Protein AF-A0A965AA30-F1 (afdb_monomer)

Foldseek 3Di:
DVVVCVVCPLPVVLVLLVVVQLVQLVVLLVCVVPFQAWRKGFPSVQLSVVVVDPPDDPPPDPPDDGDSCVSRVVRIGTDDAPDADPRNRRRDNVVSVVD

Solvent-accessible surface area (backbone atoms only — not comparable to full-atom values): 5968 Å² total; per-residue (Å²): 115,74,67,56,53,69,74,49,60,63,50,69,58,50,51,42,50,51,54,53,36,52,53,43,39,52,51,32,59,74,40,57,86,38,74,59,33,78,30,52,46,51,42,62,69,58,23,52,51,57,69,67,44,89,87,61,80,79,72,89,44,102,82,64,73,81,60,54,66,68,50,38,56,87,25,54,40,73,62,83,55,92,72,61,43,96,63,54,21,37,48,54,62,78,59,58,76,73,108

Mean predicted aligned error: 8.1 Å

Nearest PDB structures (foldseek):
  8wkq-assembly1_R  TM=7.683E-01  e=1.401E-06  Salmonella enterica subsp. enterica serovar Typhimurium str. LT2
  8wkq-assembly1_U  TM=7.375E-01  e=3.484E-06  Salmonella enterica subsp. enterica serovar Typhimurium str. LT2
  8wk3-assembly1_R  TM=8.846E-01  e=3.184E-05  Salmonella enterica subsp. enterica serovar Typhimurium str. LT2
  7cg0-assembly1_k  TM=8.639E-01  e=4.408E-05  Salmonella enterica subsp. enterica serovar Typhimurium str. LT2
  7cgo-assembly1_l  TM=8.770E-01  e=1.096E-04  Salmonella enterica subsp. enterica serovar Typhimurium str. LT2

pLDDT: mean 80.25, std 11.41, range [52.75, 94.0]

Sequence (99 aa):
MAQLDRVLGVFPTAAAVQAKRLEVIAGNIANASTPQYRARDVDFRAALREAGDEMRLAVTHQKHIESPEQLTRDALQYRVPLAPARDGNTVETHIEEAA

Structure (mmCIF, N/CA/C/O backbone):
data_AF-A0A965AA30-F1
#
_entry.id   AF-A0A965AA30-F1
#
loop_
_atom_site.group_PDB
_atom_site.id
_atom_site.type_symbol
_atom_site.label_atom_id
_atom_site.label_alt_id
_atom_site.label_comp_id
_atom_site.label_asym_id
_atom_site.label_entity_id
_atom_site.label_seq_id
_atom_site.pdbx_PDB_ins_code
_atom_site.Cartn_x
_atom_site.Cartn_y
_atom_site.Cartn_z
_atom_site.occupancy
_atom_site.B_iso_or_equiv
_atom_site.auth_seq_id
_atom_site.auth_comp_id
_atom_site.auth_asym_id
_atom_site.auth_atom_id
_atom_site.pdbx_PDB_model_num
ATOM 1 N N . MET A 1 1 ? -16.450 9.261 23.643 1.00 54.81 1 MET A N 1
ATOM 2 C CA . MET A 1 1 ? -15.623 8.562 22.636 1.00 54.81 1 MET A CA 1
ATOM 3 C C . MET A 1 1 ? -16.305 7.290 22.111 1.00 54.81 1 MET A C 1
ATOM 5 O O . MET A 1 1 ? -16.450 7.190 20.907 1.00 54.81 1 MET A O 1
ATOM 9 N N . ALA A 1 2 ? -16.832 6.385 22.953 1.00 58.25 2 ALA A N 1
ATOM 10 C CA . ALA A 1 2 ? -17.445 5.110 22.515 1.00 58.25 2 ALA A CA 1
ATOM 11 C C . ALA A 1 2 ? -18.684 5.198 21.583 1.00 58.25 2 ALA A C 1
ATOM 13 O O . ALA A 1 2 ? -18.973 4.261 20.849 1.00 58.25 2 ALA A O 1
ATOM 14 N N . GLN A 1 3 ? -19.425 6.312 21.593 1.00 61.66 3 GLN A N 1
ATOM 15 C CA . GLN A 1 3 ? -20.566 6.523 20.684 1.00 61.66 3 GLN A CA 1
ATOM 16 C C . GLN A 1 3 ? -20.111 6.781 19.236 1.00 61.66 3 GLN A C 1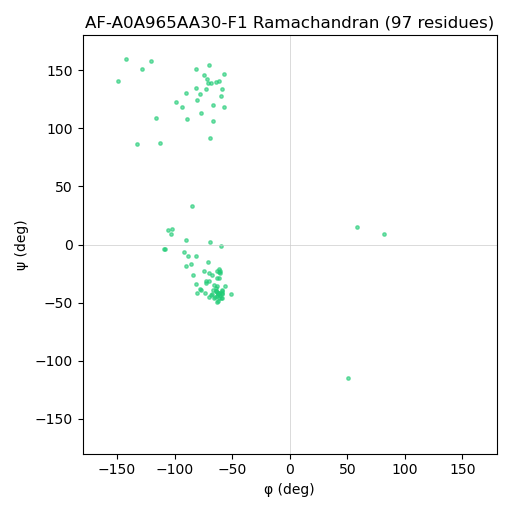
ATOM 18 O O . GLN A 1 3 ? -20.783 6.347 18.310 1.00 61.66 3 GLN A O 1
ATOM 23 N N . LEU A 1 4 ? -18.961 7.443 19.037 1.00 62.56 4 LEU A N 1
ATOM 24 C CA . LEU A 1 4 ? -18.414 7.704 17.700 1.00 62.56 4 LEU A CA 1
ATOM 25 C C . LEU A 1 4 ? -17.981 6.403 17.028 1.00 62.56 4 LEU A C 1
ATOM 27 O O . LEU A 1 4 ? -18.284 6.189 15.867 1.00 62.56 4 LEU A O 1
ATOM 31 N N . ASP A 1 5 ? -17.333 5.522 17.783 1.00 58.78 5 ASP A N 1
ATOM 32 C CA . ASP A 1 5 ? -16.841 4.236 17.288 1.00 58.78 5 ASP A CA 1
ATOM 33 C C . ASP A 1 5 ? -17.995 3.318 16.853 1.00 58.78 5 ASP A C 1
ATOM 35 O O . ASP A 1 5 ? -17.957 2.681 15.807 1.00 58.78 5 ASP A O 1
ATOM 39 N N . ARG A 1 6 ? -19.108 3.351 17.597 1.00 61.94 6 ARG A N 1
ATOM 40 C CA . ARG A 1 6 ? -20.332 2.618 17.248 1.00 61.94 6 ARG A CA 1
ATOM 41 C C . ARG A 1 6 ? -21.052 3.189 16.017 1.00 61.94 6 ARG A C 1
ATOM 43 O O . ARG A 1 6 ? -21.684 2.429 15.293 1.00 61.94 6 ARG A O 1
ATOM 50 N N . VAL A 1 7 ? -20.974 4.502 15.786 1.00 69.19 7 VAL A N 1
ATOM 51 C CA . VAL A 1 7 ? -21.574 5.173 14.613 1.00 69.19 7 VAL A CA 1
ATOM 52 C C . VAL A 1 7 ? -20.688 5.036 13.370 1.00 69.19 7 VAL A C 1
ATOM 54 O O . VAL A 1 7 ? -21.204 4.925 12.262 1.00 69.19 7 VAL A O 1
ATOM 57 N N . LEU A 1 8 ? -19.364 5.028 13.544 1.00 71.06 8 LEU A N 1
ATOM 58 C CA . LEU A 1 8 ? -18.380 4.942 12.463 1.00 71.06 8 LEU A CA 1
ATOM 59 C C . LEU A 1 8 ? -18.001 3.495 12.108 1.00 71.06 8 LEU A C 1
ATOM 61 O O . LEU A 1 8 ? -17.501 3.253 11.013 1.00 71.06 8 LEU A O 1
ATOM 65 N N . GLY A 1 9 ? -18.250 2.522 12.985 1.00 74.50 9 GLY A N 1
ATOM 66 C CA . GLY A 1 9 ? -18.058 1.102 12.696 1.00 74.50 9 GLY A CA 1
ATOM 67 C C . GLY A 1 9 ? -16.670 0.800 12.122 1.00 74.50 9 GLY A C 1
ATOM 68 O O . GLY A 1 9 ? -15.660 0.988 12.787 1.00 74.50 9 GLY A O 1
ATOM 69 N N . VAL A 1 10 ? -16.621 0.350 10.865 1.00 74.38 10 VAL A N 1
ATOM 70 C CA . VAL A 1 10 ? -15.391 -0.081 10.171 1.00 74.38 10 VAL A CA 1
ATOM 71 C C . VAL A 1 10 ? -14.550 1.062 9.587 1.00 74.38 10 VAL A C 1
ATOM 73 O O . VAL A 1 10 ? -13.434 0.821 9.129 1.00 74.38 10 VAL A O 1
ATOM 76 N N . PHE A 1 11 ? -15.054 2.301 9.561 1.00 82.06 11 PHE A N 1
ATOM 77 C CA . PHE A 1 11 ? -14.372 3.417 8.892 1.00 82.06 11 PHE A CA 1
ATOM 78 C C . PHE A 1 11 ? -12.996 3.771 9.480 1.00 82.06 11 PHE A C 1
ATOM 80 O O . PHE A 1 11 ? -12.080 3.992 8.686 1.00 82.06 11 PHE A O 1
ATOM 87 N N . PRO A 1 12 ? -12.790 3.814 10.814 1.00 79.50 12 PRO A N 1
ATOM 88 C CA . PRO A 1 12 ? -11.473 4.102 11.382 1.00 79.50 12 PRO A CA 1
ATOM 89 C C . PRO A 1 12 ? -10.432 3.056 10.970 1.00 79.50 12 PRO A C 1
ATOM 91 O O . PRO A 1 12 ? -9.316 3.400 10.580 1.00 79.50 12 PRO A O 1
ATOM 94 N N . THR A 1 13 ? -10.822 1.781 10.970 1.00 78.00 13 THR A N 1
ATOM 95 C CA . THR A 1 13 ? -9.963 0.673 10.551 1.00 78.00 13 THR A CA 1
ATOM 96 C C . THR A 1 13 ? -9.682 0.714 9.052 1.00 78.00 13 THR A C 1
ATOM 98 O O . THR A 1 13 ? -8.532 0.593 8.637 1.00 78.00 13 THR A O 1
ATOM 101 N N . ALA A 1 14 ? -10.698 0.983 8.228 1.00 84.19 14 ALA A N 1
ATOM 102 C CA . ALA A 1 14 ? -10.534 1.183 6.790 1.00 84.19 14 ALA A CA 1
ATOM 103 C C . ALA A 1 14 ? -9.570 2.339 6.475 1.00 84.19 14 ALA A C 1
ATOM 105 O O . ALA A 1 14 ? -8.706 2.204 5.611 1.00 84.19 14 ALA A O 1
ATOM 106 N N . ALA A 1 15 ? -9.671 3.457 7.200 1.00 87.56 15 ALA A N 1
ATOM 107 C CA . ALA A 1 15 ? -8.763 4.589 7.045 1.00 87.56 15 ALA A CA 1
ATOM 108 C C . ALA A 1 15 ? -7.317 4.220 7.417 1.00 87.56 15 ALA A C 1
ATOM 110 O O . ALA A 1 15 ? -6.389 4.607 6.709 1.00 87.56 15 ALA A O 1
ATOM 111 N N . ALA A 1 16 ? -7.120 3.432 8.478 1.00 85.12 16 ALA A N 1
ATOM 112 C CA . ALA A 1 16 ? -5.800 2.946 8.874 1.00 85.12 16 ALA A CA 1
ATOM 113 C C . ALA A 1 16 ? -5.183 2.002 7.824 1.00 85.12 16 ALA A C 1
ATOM 115 O O . ALA A 1 16 ? -4.020 2.168 7.453 1.00 85.12 16 A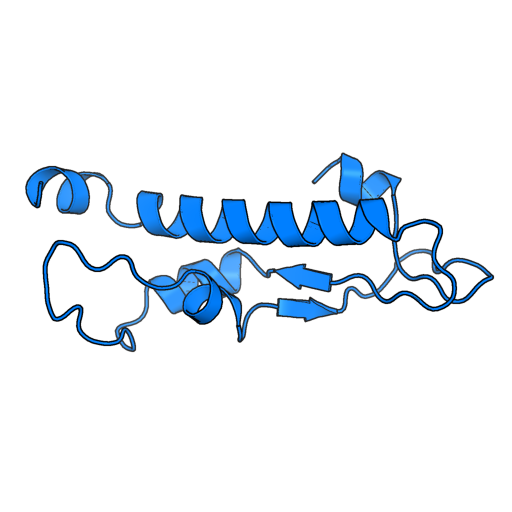LA A O 1
ATOM 116 N N . VAL A 1 17 ? -5.964 1.054 7.293 1.00 86.62 17 VAL A N 1
ATOM 117 C CA . VAL A 1 17 ? -5.524 0.151 6.212 1.00 86.62 17 VAL A CA 1
ATOM 118 C C . VAL A 1 17 ? -5.190 0.950 4.948 1.00 86.62 17 VAL A C 1
ATOM 120 O O . VAL A 1 17 ? -4.160 0.707 4.319 1.00 86.62 17 VAL A O 1
ATOM 123 N N . GLN A 1 18 ? -6.011 1.945 4.600 1.00 89.00 18 GLN A N 1
ATOM 124 C CA . GLN A 1 18 ? -5.759 2.812 3.448 1.00 89.00 18 GLN A CA 1
ATOM 125 C C . GLN A 1 18 ? -4.473 3.626 3.622 1.00 89.00 18 GLN A C 1
ATOM 127 O O . GLN A 1 18 ? -3.669 3.698 2.695 1.00 89.00 18 GLN A O 1
ATOM 132 N N . ALA A 1 19 ? -4.242 4.201 4.805 1.00 90.69 19 ALA A N 1
ATOM 133 C CA . 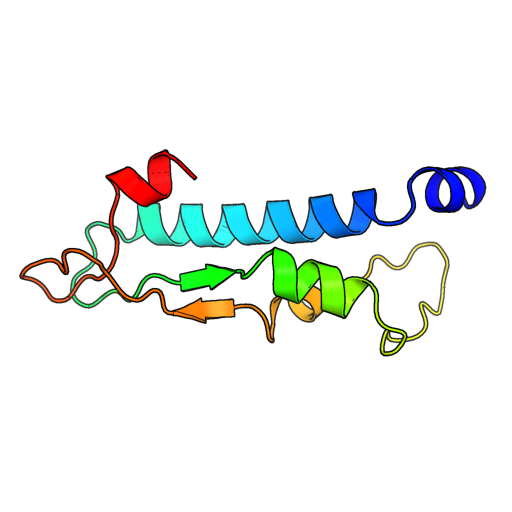ALA A 1 19 ? -3.007 4.921 5.100 1.00 90.69 19 ALA A CA 1
ATOM 134 C C . ALA A 1 19 ? -1.778 4.014 4.930 1.00 90.69 19 ALA A C 1
ATOM 136 O O . ALA A 1 19 ? -0.792 4.419 4.314 1.00 90.69 19 ALA A O 1
ATOM 137 N N . LYS A 1 20 ? -1.861 2.761 5.395 1.00 89.81 20 LYS A N 1
ATOM 138 C CA . LYS A 1 20 ? -0.768 1.798 5.238 1.00 89.81 20 LYS A CA 1
ATOM 139 C C . LYS A 1 20 ? -0.528 1.409 3.780 1.00 89.81 20 LYS A C 1
ATOM 141 O O . LYS A 1 20 ? 0.618 1.295 3.355 1.00 89.81 20 LYS A O 1
ATOM 146 N N . ARG A 1 21 ? -1.592 1.240 2.995 1.00 91.75 21 ARG A N 1
ATOM 147 C CA . ARG A 1 21 ? -1.484 0.973 1.556 1.00 91.75 21 ARG A CA 1
ATOM 148 C C . ARG A 1 21 ? -0.774 2.116 0.823 1.00 91.75 21 ARG A C 1
ATOM 150 O O . ARG A 1 21 ? 0.121 1.856 0.026 1.00 91.75 21 ARG A O 1
ATOM 157 N N . LEU A 1 22 ? -1.116 3.366 1.140 1.00 92.88 22 LEU A N 1
ATOM 158 C CA . LEU A 1 22 ? -0.458 4.543 0.563 1.00 92.88 22 LEU A CA 1
ATOM 159 C C . LEU A 1 22 ? 1.030 4.623 0.929 1.00 92.88 22 LEU A C 1
ATOM 161 O O . LEU A 1 22 ? 1.840 5.011 0.094 1.00 92.88 22 LEU A O 1
ATOM 165 N N . GLU A 1 23 ? 1.412 4.213 2.141 1.00 92.00 23 GLU A N 1
ATOM 166 C CA . GLU A 1 23 ? 2.822 4.116 2.544 1.00 92.00 23 GLU A CA 1
ATOM 167 C C . GLU A 1 23 ? 3.600 3.120 1.666 1.00 92.00 23 GLU A C 1
ATOM 169 O O . GLU A 1 23 ? 4.719 3.403 1.236 1.00 92.00 23 GLU A O 1
ATOM 174 N N . VAL A 1 24 ? 2.995 1.969 1.352 1.00 92.69 24 VAL A N 1
ATOM 175 C CA . VAL A 1 24 ? 3.595 0.958 0.468 1.00 92.69 24 VAL A CA 1
ATOM 176 C C . VAL A 1 24 ? 3.742 1.492 -0.959 1.00 92.69 24 VAL A C 1
ATOM 178 O O . VAL A 1 24 ? 4.823 1.379 -1.534 1.00 92.69 24 VAL A O 1
ATOM 181 N N . ILE A 1 25 ? 2.699 2.129 -1.500 1.00 93.31 25 ILE A N 1
ATOM 182 C CA . ILE A 1 25 ? 2.721 2.751 -2.835 1.00 93.31 25 ILE A CA 1
ATOM 183 C C . ILE A 1 25 ? 3.806 3.834 -2.906 1.00 93.31 25 ILE A C 1
ATOM 185 O O . ILE A 1 25 ? 4.616 3.847 -3.831 1.00 93.31 25 ILE A O 1
ATOM 189 N N . ALA A 1 26 ? 3.898 4.701 -1.895 1.00 93.62 26 ALA A N 1
ATOM 190 C CA . ALA A 1 26 ? 4.946 5.716 -1.820 1.00 93.62 26 ALA A CA 1
ATOM 191 C C . ALA A 1 26 ? 6.352 5.089 -1.814 1.00 93.62 26 ALA A C 1
ATOM 193 O O . ALA A 1 26 ? 7.261 5.587 -2.481 1.00 93.62 26 ALA A O 1
ATOM 194 N N . GLY A 1 27 ? 6.525 3.965 -1.111 1.00 93.94 27 GLY A N 1
ATOM 195 C CA . GLY A 1 27 ? 7.755 3.178 -1.130 1.00 93.94 27 GLY A CA 1
ATOM 196 C C . GLY A 1 27 ? 8.082 2.594 -2.508 1.00 93.94 27 GLY A C 1
ATOM 197 O O . GLY A 1 27 ? 9.243 2.647 -2.921 1.00 93.94 27 GLY A O 1
ATOM 198 N N . ASN A 1 28 ? 7.082 2.089 -3.237 1.00 94.00 28 ASN A N 1
ATOM 199 C CA . ASN A 1 28 ? 7.251 1.605 -4.609 1.00 94.00 28 ASN A CA 1
ATOM 200 C C . ASN A 1 28 ? 7.699 2.743 -5.537 1.00 94.00 28 ASN A C 1
ATOM 202 O O . ASN A 1 28 ? 8.694 2.591 -6.242 1.00 94.00 28 ASN A O 1
ATOM 206 N N . ILE A 1 29 ? 7.019 3.897 -5.490 1.00 92.81 29 ILE A N 1
ATOM 207 C CA . ILE A 1 29 ? 7.345 5.085 -6.300 1.00 92.81 29 ILE A CA 1
ATOM 208 C C . ILE A 1 29 ? 8.776 5.553 -6.017 1.00 92.81 29 ILE A C 1
ATOM 210 O O . ILE A 1 29 ? 9.550 5.782 -6.945 1.00 92.81 29 ILE A O 1
ATOM 214 N N . ALA A 1 30 ? 9.168 5.631 -4.742 1.00 93.44 30 ALA A N 1
ATOM 215 C CA . ALA A 1 30 ? 10.522 6.021 -4.354 1.00 93.44 30 ALA A CA 1
ATOM 216 C C . ALA A 1 30 ? 11.601 5.061 -4.890 1.00 93.44 30 ALA A C 1
ATOM 218 O O . ALA A 1 30 ? 12.727 5.483 -5.149 1.00 93.44 30 ALA A O 1
ATOM 219 N N . ASN A 1 31 ? 11.261 3.782 -5.082 1.00 91.69 31 ASN A N 1
ATOM 220 C CA . ASN A 1 31 ? 12.159 2.750 -5.603 1.00 91.69 31 ASN A CA 1
ATOM 221 C C . ASN A 1 31 ? 11.913 2.405 -7.082 1.00 91.69 31 ASN A C 1
ATOM 223 O O . ASN A 1 31 ? 12.456 1.418 -7.584 1.00 91.69 31 ASN A O 1
ATOM 227 N N . ALA A 1 32 ? 11.145 3.216 -7.814 1.00 90.38 32 ALA A N 1
ATOM 228 C CA . ALA A 1 32 ? 10.848 2.983 -9.229 1.00 90.38 32 ALA A CA 1
ATOM 229 C C . ALA A 1 32 ? 12.104 2.970 -10.124 1.00 90.38 32 ALA A C 1
ATOM 231 O O . ALA A 1 32 ? 12.107 2.352 -11.184 1.00 90.38 32 ALA A O 1
ATOM 232 N N . SER A 1 33 ? 13.192 3.598 -9.678 1.00 90.12 33 SER A N 1
ATOM 233 C CA . SER A 1 33 ? 14.481 3.624 -10.385 1.00 90.12 33 SER A CA 1
ATOM 234 C C . SER A 1 33 ? 15.542 2.721 -9.743 1.00 90.12 33 SER A C 1
ATOM 236 O O . SER A 1 33 ? 16.725 2.842 -10.064 1.00 90.12 33 SER A O 1
ATOM 238 N N . THR A 1 34 ? 15.148 1.841 -8.817 1.00 91.31 34 THR A N 1
ATOM 239 C CA . THR A 1 34 ? 16.054 0.913 -8.132 1.00 91.31 34 THR A CA 1
ATOM 240 C C . THR A 1 34 ? 16.071 -0.436 -8.868 1.00 91.31 34 THR A C 1
ATOM 242 O O . THR A 1 34 ? 15.036 -1.107 -8.924 1.00 91.31 34 THR A O 1
ATOM 245 N N . PRO A 1 35 ? 17.224 -0.885 -9.406 1.00 89.44 35 PRO A N 1
ATOM 246 C CA . PRO A 1 35 ? 17.321 -2.182 -10.075 1.00 89.44 35 PRO A CA 1
ATOM 247 C C . PRO A 1 35 ? 16.901 -3.345 -9.165 1.00 89.44 35 PRO A C 1
ATOM 249 O O . PRO A 1 35 ? 17.155 -3.322 -7.961 1.00 89.44 35 PRO A O 1
ATOM 252 N N . GLN A 1 36 ? 16.295 -4.387 -9.745 1.00 88.94 36 GLN A N 1
ATOM 253 C CA . GLN A 1 36 ? 15.816 -5.595 -9.043 1.00 88.94 36 GLN A CA 1
ATOM 254 C C . GLN A 1 36 ? 14.787 -5.365 -7.912 1.00 88.94 36 GLN A C 1
ATOM 256 O O . GLN A 1 36 ? 14.544 -6.273 -7.108 1.00 88.94 36 GLN A O 1
ATOM 261 N N . TYR A 1 37 ? 14.165 -4.185 -7.827 1.00 92.69 37 TYR A N 1
ATOM 262 C CA . TYR A 1 37 ? 13.140 -3.919 -6.820 1.00 92.69 37 TYR A CA 1
ATOM 263 C C . TYR A 1 37 ? 11.830 -4.668 -7.122 1.00 92.69 37 TYR A C 1
ATOM 265 O O . TYR A 1 37 ? 11.414 -4.811 -8.271 1.00 92.69 37 TYR A O 1
ATOM 273 N N . ARG A 1 38 ? 11.166 -5.158 -6.068 1.00 92.25 38 ARG A N 1
ATOM 274 C CA . ARG A 1 38 ? 9.899 -5.895 -6.164 1.00 92.25 38 ARG A CA 1
ATOM 275 C C . ARG A 1 38 ? 8.787 -5.128 -5.464 1.00 92.25 38 ARG A C 1
ATOM 277 O O . ARG A 1 38 ? 8.751 -5.087 -4.234 1.00 92.25 38 ARG A O 1
ATOM 284 N N . ALA A 1 39 ? 7.882 -4.575 -6.261 1.00 92.50 39 ALA A N 1
ATOM 285 C CA . ALA A 1 39 ? 6.715 -3.838 -5.800 1.00 92.50 39 ALA A CA 1
ATOM 286 C C . ALA A 1 39 ? 5.784 -4.713 -4.951 1.00 92.50 39 ALA A C 1
ATOM 288 O O . ALA A 1 39 ? 5.552 -5.893 -5.248 1.00 92.50 39 ALA A O 1
ATOM 289 N N . ARG A 1 40 ? 5.234 -4.114 -3.896 1.00 92.81 40 ARG A N 1
ATOM 290 C CA . ARG A 1 40 ? 4.243 -4.738 -3.011 1.00 92.81 40 ARG A CA 1
ATOM 291 C C . ARG A 1 40 ? 2.958 -3.921 -3.007 1.00 92.81 40 ARG A C 1
ATOM 293 O O . ARG A 1 40 ? 2.984 -2.738 -3.313 1.00 92.81 40 ARG A O 1
ATOM 300 N N . ASP A 1 41 ? 1.848 -4.542 -2.647 1.00 91.56 41 ASP A N 1
ATOM 301 C CA . ASP A 1 41 ? 0.571 -3.864 -2.410 1.00 91.56 41 ASP A CA 1
ATOM 302 C C . ASP A 1 41 ? -0.128 -4.534 -1.221 1.00 91.56 41 ASP A C 1
ATOM 304 O O . ASP A 1 41 ? 0.192 -5.665 -0.845 1.00 91.56 41 ASP A O 1
ATOM 308 N N . VAL A 1 42 ? -1.067 -3.817 -0.617 1.00 90.38 42 VAL A N 1
ATOM 309 C CA . VAL A 1 42 ? -1.946 -4.349 0.424 1.00 90.38 42 VAL A CA 1
ATOM 310 C C . VAL A 1 42 ? -3.268 -4.710 -0.238 1.00 90.38 42 VAL A C 1
ATOM 312 O O . VAL A 1 42 ? -3.931 -3.839 -0.808 1.00 90.38 42 VAL A O 1
ATOM 315 N N . ASP A 1 43 ? -3.694 -5.971 -0.132 1.00 89.12 43 ASP A N 1
ATOM 316 C CA . ASP A 1 43 ? -5.060 -6.342 -0.507 1.00 89.12 43 ASP A CA 1
ATOM 317 C C . ASP A 1 43 ? -6.041 -5.737 0.504 1.00 89.12 43 ASP A C 1
ATOM 319 O O . ASP A 1 43 ? -6.366 -6.318 1.539 1.00 89.12 43 ASP A O 1
ATOM 323 N N . PHE A 1 44 ? -6.513 -4.531 0.190 1.00 86.81 44 PHE A N 1
ATOM 324 C CA . PHE A 1 44 ? -7.421 -3.764 1.035 1.00 86.81 44 PHE A CA 1
ATOM 325 C C . PHE A 1 44 ? -8.702 -4.536 1.373 1.00 86.81 44 PHE A C 1
ATOM 327 O O . PHE A 1 44 ? -9.229 -4.410 2.476 1.00 86.81 44 PHE A O 1
ATOM 334 N N . ARG A 1 45 ? -9.222 -5.341 0.437 1.00 86.44 45 ARG A N 1
ATOM 335 C CA . ARG A 1 45 ? -10.464 -6.090 0.660 1.00 86.44 45 ARG A CA 1
ATOM 336 C C . ARG A 1 45 ? -10.231 -7.248 1.614 1.00 86.44 45 ARG A C 1
ATOM 338 O O . ARG A 1 45 ? -11.079 -7.477 2.473 1.00 86.44 45 ARG A O 1
ATOM 345 N N . ALA A 1 46 ? -9.118 -7.962 1.461 1.00 84.44 46 ALA A N 1
ATOM 346 C CA . ALA A 1 46 ? -8.725 -9.006 2.400 1.00 84.44 46 ALA A CA 1
ATOM 347 C C . ALA A 1 46 ? -8.470 -8.414 3.794 1.00 84.44 46 ALA A C 1
ATOM 349 O O . ALA A 1 46 ? -9.098 -8.854 4.753 1.00 84.44 46 ALA A O 1
ATOM 350 N N . ALA A 1 47 ? -7.683 -7.336 3.877 1.00 82.88 47 ALA A N 1
ATOM 351 C CA . ALA A 1 47 ? -7.382 -6.640 5.127 1.00 82.88 47 ALA A CA 1
ATOM 352 C C . ALA A 1 47 ? -8.644 -6.126 5.839 1.00 82.88 47 ALA A C 1
ATOM 354 O O . ALA A 1 47 ? -8.760 -6.234 7.054 1.00 82.88 47 ALA A O 1
ATOM 355 N N . LEU A 1 48 ? -9.626 -5.590 5.101 1.00 81.69 48 LEU A N 1
ATOM 356 C CA . LEU A 1 48 ? -10.872 -5.100 5.698 1.00 81.69 48 LEU A CA 1
ATOM 357 C C . LEU A 1 48 ? -11.793 -6.236 6.171 1.00 81.69 48 LEU A C 1
ATOM 359 O O . LEU A 1 48 ? -12.531 -6.061 7.139 1.00 81.69 48 LEU A O 1
ATOM 363 N N . ARG A 1 49 ? -11.770 -7.392 5.497 1.00 80.81 49 ARG A N 1
ATOM 364 C CA . ARG A 1 49 ? -12.517 -8.587 5.923 1.00 80.81 49 ARG A CA 1
ATOM 365 C C . ARG A 1 49 ? -11.919 -9.191 7.183 1.00 80.81 49 ARG A C 1
ATOM 367 O O . ARG A 1 49 ? -12.659 -9.465 8.116 1.00 80.81 49 ARG A O 1
ATOM 374 N N . GLU A 1 50 ? -10.599 -9.318 7.228 1.00 75.81 50 GLU A N 1
ATOM 375 C CA . GLU A 1 50 ? -9.871 -9.796 8.403 1.00 75.81 50 GLU A CA 1
ATOM 376 C C . GLU A 1 50 ? -10.030 -8.833 9.583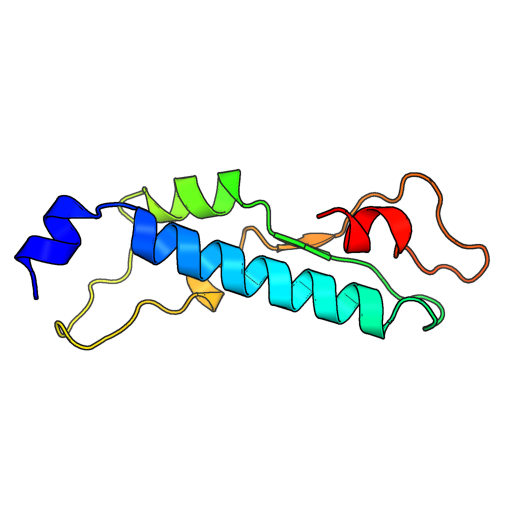 1.00 75.81 50 GLU A C 1
ATOM 378 O O . GLU A 1 50 ? -10.312 -9.244 10.704 1.00 75.81 50 GLU A O 1
ATOM 383 N N . ALA A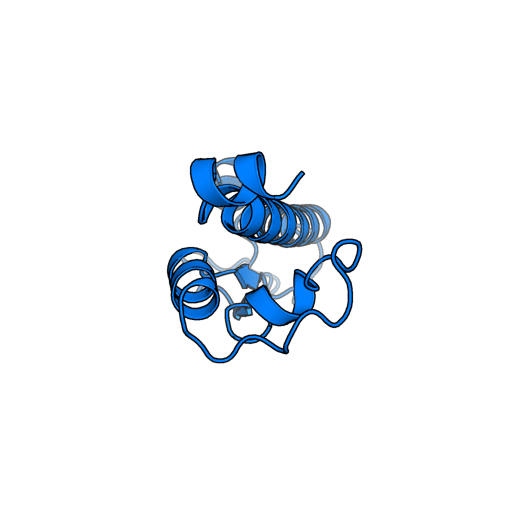 1 51 ? -10.001 -7.528 9.306 1.00 67.19 51 ALA A N 1
ATOM 384 C CA . ALA A 1 51 ? -10.377 -6.510 10.270 1.00 67.19 51 ALA A CA 1
ATOM 385 C C . ALA A 1 51 ? -11.833 -6.631 10.734 1.00 67.19 51 ALA A C 1
ATOM 387 O O . ALA A 1 51 ? -12.157 -6.083 11.775 1.00 67.19 51 ALA A O 1
ATOM 388 N N . GLY A 1 52 ? -12.728 -7.288 9.998 1.00 64.88 52 GLY A N 1
ATOM 389 C CA . GLY A 1 52 ? -14.115 -7.536 10.394 1.00 64.88 52 GLY A CA 1
ATOM 390 C C . GLY A 1 52 ? -14.296 -8.772 11.281 1.00 64.88 52 GLY A C 1
ATOM 391 O O . GLY A 1 52 ? -15.241 -8.789 12.068 1.00 64.88 52 GLY A O 1
ATOM 392 N N . ASP A 1 53 ? -13.394 -9.752 11.182 1.00 60.81 53 ASP A N 1
ATOM 393 C CA . ASP A 1 53 ? -13.479 -11.039 11.877 1.00 60.81 53 ASP A CA 1
ATOM 394 C C . ASP A 1 53 ? -12.995 -10.970 13.337 1.00 60.81 53 ASP A C 1
ATOM 396 O O . ASP A 1 53 ? -12.147 -10.166 13.724 1.00 60.81 53 ASP A O 1
ATOM 400 N N . GLU A 1 54 ? -13.567 -11.834 14.179 1.00 52.75 54 GLU A N 1
ATOM 401 C CA . GLU A 1 54 ? -13.474 -11.809 15.649 1.00 52.75 54 GLU A CA 1
ATOM 402 C C . GLU A 1 54 ? -12.085 -12.147 16.230 1.00 52.75 54 GLU A C 1
ATOM 404 O O . GLU A 1 54 ? -11.912 -12.139 17.449 1.00 52.75 54 GLU A O 1
ATOM 409 N N . MET A 1 55 ? -11.062 -12.393 15.404 1.00 54.56 55 MET A N 1
ATOM 410 C CA . MET A 1 55 ? -9.705 -12.733 15.863 1.00 54.56 55 MET A CA 1
ATOM 411 C C . MET A 1 55 ? -8.843 -11.498 16.182 1.00 54.56 55 MET A C 1
ATOM 413 O O . MET A 1 55 ? -7.624 -11.499 16.005 1.00 54.56 55 MET A O 1
ATOM 417 N N . ARG A 1 56 ? -9.473 -10.430 16.682 1.00 60.44 56 ARG A N 1
ATOM 418 C CA . ARG A 1 56 ? -8.779 -9.231 17.157 1.00 60.44 56 ARG A CA 1
ATOM 419 C C . ARG A 1 56 ? -8.264 -9.438 18.575 1.00 60.44 56 ARG A C 1
ATOM 421 O O . ARG A 1 56 ? -8.976 -9.924 19.455 1.00 60.44 56 ARG A O 1
ATOM 428 N N . LEU A 1 57 ? -7.014 -9.043 18.817 1.00 63.25 57 LEU A N 1
ATOM 429 C CA . LEU A 1 57 ? -6.473 -8.994 20.173 1.00 63.25 57 LEU A CA 1
ATOM 430 C C . LEU A 1 57 ? -7.324 -8.031 21.001 1.00 63.25 57 LEU A C 1
ATOM 432 O O . LEU A 1 57 ? -7.541 -6.887 20.609 1.00 63.25 57 LEU A O 1
ATOM 436 N N . ALA A 1 58 ? -7.803 -8.492 22.156 1.00 61.53 58 ALA A N 1
ATOM 437 C CA . ALA A 1 58 ? -8.630 -7.669 23.023 1.00 61.53 58 ALA A CA 1
ATOM 438 C C . ALA A 1 58 ? -7.884 -6.381 23.402 1.00 61.53 58 ALA A C 1
ATOM 440 O O . ALA A 1 58 ? -6.830 -6.406 24.044 1.00 61.53 58 ALA A O 1
ATOM 441 N N . VAL A 1 59 ? -8.453 -5.241 23.013 1.00 67.12 59 VAL A N 1
ATOM 442 C CA . VAL A 1 59 ? -7.941 -3.921 23.366 1.00 67.12 59 VAL A CA 1
ATOM 443 C C . VAL A 1 59 ? -8.103 -3.738 24.878 1.00 67.12 59 VAL A C 1
ATOM 445 O O . VAL A 1 59 ? -9.205 -3.542 25.385 1.00 67.12 59 VAL A O 1
ATOM 448 N N . THR A 1 60 ? -6.999 -3.811 25.622 1.00 77.62 60 THR A N 1
ATOM 449 C CA . THR A 1 60 ? -7.016 -3.775 27.098 1.00 77.62 60 THR A CA 1
ATOM 450 C C . THR A 1 60 ? -7.362 -2.402 27.681 1.00 77.62 60 THR A C 1
ATOM 452 O O . THR A 1 60 ? -7.702 -2.302 28.859 1.00 77.62 60 THR A O 1
ATOM 455 N N . HIS A 1 61 ? -7.301 -1.336 26.877 1.00 79.25 61 HIS A N 1
ATOM 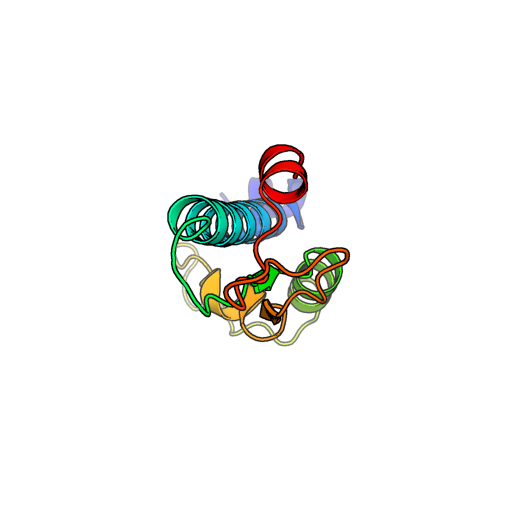456 C CA . HIS A 1 61 ? -7.646 0.019 27.298 1.00 79.25 61 HIS A CA 1
ATOM 457 C C . HIS A 1 61 ? -8.212 0.834 26.129 1.00 79.25 61 HIS A C 1
ATOM 459 O O . HIS A 1 61 ? -7.643 0.833 25.045 1.00 79.25 61 HIS A O 1
ATOM 465 N N . GLN A 1 62 ? -9.239 1.658 26.364 1.00 61.66 62 GLN A N 1
ATOM 466 C CA . GLN A 1 62 ? -9.898 2.510 25.345 1.00 61.66 62 GLN A CA 1
ATOM 467 C C . GLN A 1 62 ? -8.987 3.539 24.633 1.00 61.66 62 GLN A C 1
ATOM 469 O O . GLN A 1 62 ? -9.457 4.305 23.801 1.00 61.66 62 GLN A O 1
ATOM 474 N N . LYS A 1 63 ? -7.702 3.617 24.997 1.00 73.38 63 LYS A N 1
ATOM 475 C CA . LYS A 1 63 ? -6.705 4.508 24.378 1.00 73.38 63 LYS A CA 1
ATOM 476 C C . LYS A 1 63 ? -5.691 3.749 23.521 1.00 73.38 63 LYS A C 1
ATOM 478 O O . LYS A 1 63 ? -4.814 4.374 22.938 1.00 73.38 63 LYS A O 1
ATOM 483 N N . HIS A 1 64 ? -5.765 2.424 23.492 1.00 76.44 64 HIS A N 1
ATOM 484 C CA . HIS A 1 64 ? -4.901 1.618 22.650 1.00 76.44 64 HIS A CA 1
ATOM 485 C C . HIS A 1 64 ? -5.479 1.630 21.237 1.00 76.44 64 HIS A C 1
ATOM 487 O O . HIS A 1 64 ? -6.653 1.326 21.036 1.00 76.44 64 HIS A O 1
ATOM 493 N N . ILE A 1 65 ? -4.652 2.038 20.282 1.00 66.06 65 ILE A N 1
ATOM 494 C CA . ILE A 1 65 ? -4.957 1.973 18.856 1.00 66.06 65 ILE A CA 1
ATOM 495 C C . ILE A 1 65 ? -4.455 0.611 18.380 1.00 66.06 65 ILE A C 1
ATOM 497 O O . ILE A 1 65 ? -3.328 0.225 18.694 1.00 66.06 65 ILE A O 1
ATOM 501 N N . GLU A 1 66 ? -5.300 -0.130 17.671 1.00 67.12 66 GLU A N 1
ATOM 502 C CA . GLU A 1 66 ? -4.905 -1.380 17.022 1.00 67.12 66 GLU A CA 1
ATOM 503 C C . GLU A 1 66 ? -3.770 -1.105 16.025 1.00 67.12 66 GLU A C 1
ATOM 505 O O . GLU A 1 66 ? -3.836 -0.132 15.273 1.00 67.12 66 GLU A O 1
ATOM 510 N N . SER A 1 67 ? -2.711 -1.920 16.028 1.00 69.25 67 SER A N 1
ATOM 511 C CA . SER A 1 67 ? -1.580 -1.713 15.115 1.00 69.25 67 SER A CA 1
ATOM 512 C C . SER A 1 67 ? -2.034 -1.956 13.666 1.00 69.25 67 SER A C 1
ATOM 514 O O . SER A 1 67 ? -2.425 -3.079 13.326 1.00 69.25 67 SER A O 1
ATOM 516 N N . PRO A 1 68 ? -1.927 -0.952 12.772 1.00 65.12 68 PRO A N 1
ATOM 517 C CA . PRO A 1 68 ? -2.190 -1.136 11.346 1.00 65.12 68 PRO A CA 1
ATOM 518 C C . PRO A 1 68 ? -1.255 -2.169 10.709 1.00 65.12 68 PRO A C 1
ATOM 520 O O . PRO A 1 68 ? -1.606 -2.786 9.704 1.00 65.12 68 PRO A O 1
ATOM 523 N N . GLU A 1 69 ? -0.071 -2.390 11.294 1.00 69.44 69 GLU A N 1
ATOM 524 C CA . GLU A 1 69 ? 0.861 -3.416 10.829 1.00 69.44 69 GLU A CA 1
ATOM 525 C C . GLU A 1 69 ? 0.378 -4.835 11.109 1.00 69.44 69 GLU A C 1
ATOM 527 O O . GLU A 1 69 ? 0.818 -5.741 10.412 1.00 69.44 69 GLU A O 1
ATOM 532 N N . GLN A 1 70 ? -0.481 -5.059 12.107 1.00 68.69 70 GLN A N 1
ATOM 533 C CA . GLN A 1 70 ? -1.117 -6.366 12.302 1.00 68.69 70 GLN A CA 1
ATOM 534 C C . GLN A 1 70 ? -2.256 -6.581 11.306 1.00 68.69 70 GLN A C 1
ATOM 536 O O . GLN A 1 70 ? -2.346 -7.658 10.736 1.00 68.69 70 GLN A O 1
ATOM 541 N N . LEU A 1 71 ? -3.045 -5.542 11.020 1.00 67.81 71 LEU A N 1
ATOM 542 C CA . LEU A 1 71 ? -4.183 -5.611 10.090 1.00 67.81 71 LEU A CA 1
ATOM 543 C C . LEU A 1 71 ? -3.780 -5.836 8.628 1.00 67.81 71 LEU A C 1
ATOM 545 O O . LEU A 1 71 ? -4.570 -6.307 7.820 1.00 67.81 71 LEU A O 1
ATOM 549 N N . THR A 1 72 ? -2.568 -5.425 8.265 1.00 69.25 72 THR A N 1
ATOM 550 C CA . THR A 1 72 ? -2.077 -5.485 6.882 1.00 69.25 72 THR A CA 1
ATOM 551 C C . THR A 1 72 ? -1.004 -6.544 6.672 1.00 69.25 72 THR A C 1
ATOM 553 O O . THR A 1 72 ? -0.572 -6.736 5.537 1.00 69.25 72 THR A O 1
ATOM 556 N N . ARG A 1 73 ? -0.564 -7.234 7.737 1.00 72.00 73 ARG A N 1
ATOM 557 C CA . ARG A 1 73 ? 0.584 -8.151 7.685 1.00 72.00 73 ARG A CA 1
ATOM 558 C C . ARG A 1 73 ? 0.351 -9.304 6.718 1.00 72.00 73 ARG A C 1
ATOM 560 O O . ARG A 1 73 ? 1.214 -9.573 5.887 1.00 72.00 73 ARG A O 1
ATOM 567 N N . ASP A 1 74 ? -0.827 -9.907 6.804 1.00 70.75 74 ASP A N 1
ATOM 568 C CA . ASP A 1 74 ? -1.206 -11.069 5.999 1.00 70.75 74 ASP A CA 1
ATOM 569 C C . ASP A 1 74 ? -1.781 -10.647 4.634 1.00 70.75 74 ASP A C 1
ATOM 571 O O . ASP A 1 74 ? -1.784 -11.419 3.676 1.00 70.75 74 ASP A O 1
ATOM 575 N N . ALA A 1 75 ? -2.173 -9.375 4.502 1.00 79.44 75 ALA A N 1
ATOM 576 C CA . ALA A 1 75 ? -2.657 -8.778 3.260 1.00 79.44 75 ALA A CA 1
ATOM 577 C C . ALA A 1 75 ? -1.546 -8.187 2.369 1.00 79.44 75 ALA A C 1
ATOM 579 O O . ALA A 1 75 ? -1.826 -7.819 1.224 1.00 79.44 75 ALA A O 1
ATOM 580 N N . LEU A 1 76 ? -0.305 -8.071 2.863 1.00 86.44 76 LEU A N 1
ATOM 581 C CA . LEU A 1 76 ? 0.823 -7.527 2.107 1.00 86.44 76 LEU A CA 1
ATOM 582 C C . LEU A 1 76 ? 1.357 -8.568 1.117 1.00 86.44 76 LEU A C 1
ATOM 584 O O . LEU A 1 76 ? 1.945 -9.577 1.502 1.00 86.44 76 LEU A O 1
ATOM 588 N N . GLN A 1 77 ? 1.207 -8.294 -0.176 1.00 89.25 77 GLN A N 1
ATOM 589 C CA . GLN A 1 77 ? 1.565 -9.227 -1.241 1.00 89.25 77 GLN A CA 1
ATOM 590 C C . GLN A 1 77 ? 2.468 -8.565 -2.278 1.00 89.25 77 GLN A C 1
ATOM 592 O O . GLN A 1 77 ? 2.418 -7.355 -2.500 1.00 89.25 77 GLN A O 1
ATOM 597 N N . TYR A 1 78 ? 3.315 -9.364 -2.929 1.00 90.62 78 TYR A N 1
ATOM 598 C CA . TYR A 1 78 ? 4.037 -8.898 -4.111 1.00 90.62 78 TYR A CA 1
ATOM 599 C C . TYR A 1 78 ? 3.072 -8.758 -5.280 1.00 90.62 78 TYR A C 1
ATOM 601 O O . TYR A 1 78 ? 2.228 -9.627 -5.504 1.00 90.62 78 TYR A O 1
ATOM 609 N N . ARG A 1 79 ? 3.231 -7.686 -6.055 1.00 86.81 79 ARG A N 1
ATOM 610 C CA . ARG A 1 79 ? 2.465 -7.518 -7.287 1.00 86.81 79 ARG A CA 1
ATOM 61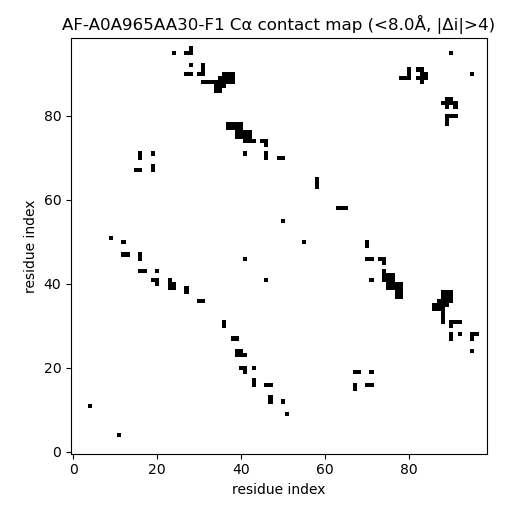1 C C . ARG A 1 79 ? 2.986 -8.433 -8.387 1.00 86.81 79 ARG A C 1
ATOM 613 O O . ARG A 1 79 ? 4.187 -8.682 -8.499 1.00 86.81 79 ARG A O 1
ATOM 620 N N . VAL A 1 80 ? 2.060 -8.894 -9.222 1.00 86.88 80 VAL A N 1
ATOM 621 C CA . VAL A 1 80 ? 2.377 -9.522 -10.504 1.00 86.88 80 VAL A CA 1
ATOM 622 C C . VAL A 1 80 ? 2.440 -8.395 -11.539 1.00 86.88 80 VAL A C 1
ATOM 624 O O . VAL A 1 80 ? 1.390 -7.827 -11.838 1.00 86.88 80 VAL A O 1
ATOM 627 N N . PRO A 1 81 ? 3.634 -8.024 -12.038 1.00 85.19 81 PRO A N 1
ATO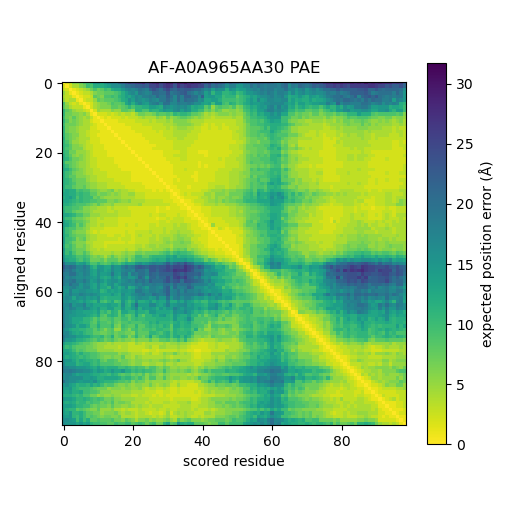M 628 C CA . PRO A 1 81 ? 3.769 -6.909 -12.971 1.00 85.19 81 PRO A CA 1
ATOM 629 C C . PRO A 1 81 ? 3.138 -7.256 -14.320 1.00 85.19 81 PRO A C 1
ATOM 631 O O . PRO A 1 81 ? 3.322 -8.371 -14.820 1.00 85.19 81 PRO A O 1
ATOM 634 N N . LEU A 1 82 ? 2.436 -6.299 -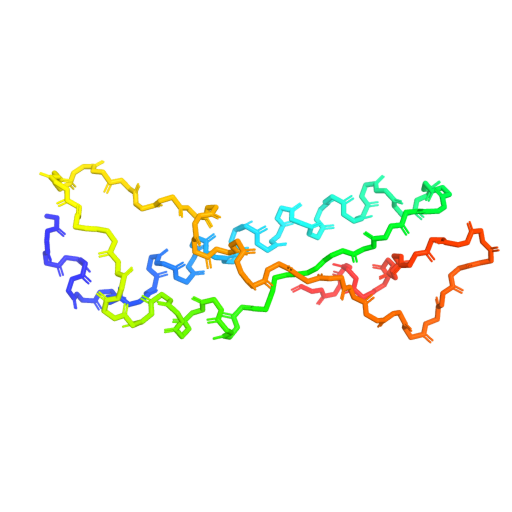14.930 1.00 86.06 82 LEU A N 1
ATOM 635 C CA . LEU A 1 82 ? 1.910 -6.455 -16.290 1.00 86.06 82 LEU A CA 1
ATOM 636 C C . LEU A 1 82 ? 3.017 -6.246 -17.332 1.00 86.06 82 LEU A C 1
ATOM 638 O O . LEU A 1 82 ? 3.083 -6.980 -18.319 1.00 86.06 82 LEU A O 1
ATOM 642 N N . ALA A 1 83 ? 3.913 -5.286 -17.087 1.00 83.88 83 ALA A N 1
ATOM 643 C CA . ALA A 1 83 ? 5.079 -5.005 -17.918 1.00 83.88 83 ALA A CA 1
ATOM 644 C C . ALA A 1 83 ? 6.352 -4.845 -17.055 1.00 83.88 83 ALA A C 1
ATOM 646 O O . ALA A 1 83 ? 6.703 -3.727 -16.675 1.00 83.88 83 ALA A O 1
ATOM 647 N N . PRO A 1 84 ? 7.072 -5.939 -16.726 1.00 78.06 84 PRO A N 1
ATOM 648 C CA . PRO A 1 84 ? 8.293 -5.849 -15.930 1.00 78.06 84 PRO A CA 1
ATOM 649 C C . PRO A 1 84 ? 9.382 -5.055 -16.661 1.00 78.06 84 PRO A C 1
ATOM 651 O O . PRO A 1 84 ? 9.593 -5.216 -17.867 1.00 78.06 84 PRO A O 1
ATOM 654 N N . ALA A 1 85 ? 10.105 -4.218 -15.919 1.00 84.69 85 ALA A N 1
ATOM 655 C CA . ALA A 1 85 ? 11.197 -3.432 -16.466 1.00 84.69 85 ALA A CA 1
ATOM 656 C C . ALA A 1 85 ? 12.400 -4.319 -16.829 1.00 84.69 85 ALA A C 1
ATOM 658 O O . ALA A 1 85 ? 12.629 -5.398 -16.274 1.00 84.69 85 ALA A O 1
ATOM 659 N N . ARG A 1 86 ? 13.212 -3.841 -17.780 1.00 84.62 86 ARG A N 1
ATOM 660 C CA . ARG A 1 86 ? 14.370 -4.577 -18.319 1.00 84.62 86 ARG A CA 1
ATOM 661 C C . ARG A 1 86 ? 15.456 -4.859 -17.268 1.00 84.62 86 ARG A C 1
ATOM 663 O O . ARG A 1 86 ? 16.251 -5.776 -17.445 1.00 84.62 86 ARG A O 1
ATOM 670 N N . ASP A 1 87 ? 15.497 -4.075 -16.199 1.00 83.62 87 ASP A N 1
ATOM 671 C CA . ASP A 1 87 ? 16.442 -4.171 -15.080 1.00 83.62 87 ASP A CA 1
ATOM 672 C C . ASP A 1 87 ? 15.959 -5.088 -13.937 1.00 83.62 87 ASP A C 1
ATOM 674 O O . ASP A 1 87 ? 16.626 -5.208 -12.904 1.00 83.62 87 ASP A O 1
ATOM 678 N N . GLY A 1 88 ? 14.810 -5.749 -14.115 1.00 85.19 88 GLY A N 1
ATOM 679 C CA . GLY A 1 88 ? 14.201 -6.611 -13.109 1.00 85.19 88 GLY A CA 1
ATOM 680 C C . GLY A 1 88 ? 13.397 -5.861 -12.047 1.00 85.19 88 GLY A C 1
ATOM 681 O O . GLY A 1 88 ? 12.993 -6.491 -11.070 1.00 85.19 88 GLY A O 1
ATOM 682 N N . ASN A 1 89 ? 13.162 -4.554 -12.218 1.00 89.19 89 ASN A N 1
ATOM 683 C CA . ASN A 1 89 ? 12.203 -3.821 -11.404 1.00 89.19 89 ASN A CA 1
ATOM 684 C C . ASN A 1 89 ? 10.762 -4.196 -11.797 1.00 89.19 89 ASN A C 1
ATOM 686 O O . ASN A 1 89 ? 10.414 -4.260 -12.979 1.00 89.19 89 ASN A O 1
ATOM 690 N N . THR A 1 90 ? 9.915 -4.455 -10.803 1.00 90.12 90 THR A N 1
ATOM 691 C CA . THR A 1 90 ? 8.491 -4.766 -11.001 1.00 90.12 90 THR A CA 1
ATOM 692 C C . THR A 1 90 ? 7.563 -3.591 -10.678 1.00 90.12 90 THR A C 1
ATOM 694 O O . THR A 1 90 ? 6.356 -3.798 -10.573 1.00 90.12 90 THR A O 1
ATOM 697 N N . VAL A 1 91 ? 8.100 -2.389 -10.448 1.00 90.44 91 VAL A N 1
ATOM 698 C CA . VAL A 1 91 ? 7.315 -1.168 -10.205 1.00 90.44 91 VAL A CA 1
ATOM 699 C C . VAL A 1 91 ? 6.777 -0.622 -11.518 1.00 90.44 91 VAL A C 1
ATOM 701 O O . VAL A 1 91 ? 7.524 -0.398 -12.468 1.00 90.44 91 VAL A O 1
ATOM 704 N N . GLU A 1 92 ? 5.477 -0.345 -11.537 1.00 88.88 92 GLU A N 1
ATOM 705 C CA . GLU A 1 92 ? 4.783 0.252 -12.674 1.00 88.88 92 GLU A CA 1
ATOM 706 C C . GLU A 1 92 ? 4.319 1.663 -12.290 1.00 88.88 92 GLU A C 1
ATOM 708 O O . GLU A 1 92 ? 3.202 1.845 -11.817 1.00 88.88 92 GLU A O 1
ATOM 713 N N . THR A 1 93 ? 5.175 2.675 -12.481 1.00 85.62 93 THR A N 1
ATOM 714 C CA . THR A 1 93 ? 4.962 4.051 -11.974 1.00 85.62 93 THR A CA 1
ATOM 715 C C . THR A 1 93 ? 3.592 4.628 -12.327 1.00 85.62 93 THR A C 1
ATOM 717 O O . THR A 1 93 ? 2.915 5.180 -11.472 1.00 85.62 93 THR A O 1
ATOM 720 N N . HIS A 1 94 ? 3.141 4.425 -13.564 1.00 86.31 94 HIS A N 1
ATOM 721 C CA . HIS A 1 94 ? 1.837 4.890 -14.035 1.00 86.31 94 HIS A CA 1
ATOM 722 C C . HIS A 1 94 ? 0.649 4.249 -13.293 1.00 86.31 94 HIS A C 1
ATOM 724 O O . HIS A 1 94 ? -0.406 4.867 -13.182 1.00 86.31 94 HIS A O 1
ATOM 730 N N . ILE A 1 95 ? 0.804 3.019 -12.790 1.00 87.81 95 ILE A N 1
ATOM 731 C CA . ILE A 1 95 ? -0.208 2.340 -11.973 1.00 87.81 95 ILE A CA 1
ATOM 732 C C . ILE A 1 95 ? -0.133 2.840 -10.530 1.00 87.81 95 ILE A C 1
ATOM 734 O O . ILE A 1 95 ? -1.170 3.064 -9.914 1.00 87.81 95 ILE A O 1
ATOM 738 N N . GLU A 1 96 ? 1.075 3.017 -9.993 1.00 87.00 96 GLU A N 1
ATOM 739 C CA . GLU A 1 96 ? 1.282 3.505 -8.624 1.00 87.00 96 GLU A CA 1
ATOM 740 C C . GLU A 1 96 ? 0.796 4.959 -8.448 1.00 87.00 96 GLU A C 1
ATOM 742 O O . GLU A 1 96 ? 0.247 5.295 -7.406 1.00 87.00 96 GLU A O 1
ATOM 747 N N . GLU A 1 97 ? 0.928 5.810 -9.470 1.00 87.62 97 GLU A N 1
ATOM 748 C CA . GLU A 1 97 ? 0.435 7.199 -9.460 1.00 87.62 97 GLU A CA 1
ATOM 749 C C . GLU A 1 97 ? -1.093 7.317 -9.606 1.00 87.62 97 GLU A C 1
ATOM 751 O O . GLU A 1 97 ? -1.673 8.331 -9.220 1.00 87.62 97 GLU A O 1
ATOM 756 N N . ALA A 1 98 ? -1.750 6.301 -10.173 1.00 85.75 98 ALA A N 1
ATOM 757 C CA . ALA A 1 98 ? -3.198 6.276 -10.390 1.00 85.75 98 ALA A CA 1
ATOM 758 C C . ALA A 1 98 ? -3.990 5.623 -9.237 1.00 85.75 98 ALA A C 1
ATOM 760 O O . ALA A 1 98 ? -5.223 5.591 -9.291 1.00 85.75 98 ALA A O 1
ATOM 761 N N . ALA A 1 99 ? -3.292 5.047 -8.253 1.00 76.75 99 ALA A N 1
ATOM 762 C CA . ALA A 1 99 ? -3.847 4.243 -7.160 1.00 76.75 99 ALA A CA 1
ATOM 763 C C . ALA A 1 99 ? -4.353 5.073 -5.969 1.00 76.75 99 ALA A C 1
ATOM 765 O O . ALA A 1 99 ? -5.267 4.550 -5.279 1.00 76.75 99 ALA A O 1
#

Secondary structure (DSSP, 8-state):
-HHHHHHHTTHHHHHHHHHHHHHHHHHHHHTTTSTT---EEE-HHHHHHHTTSS-PPP-SSTTPPPPHHHHTTTTEEE---SS--TTS----HHHHTT-

Radius of gyration: 16.31 Å; Cα contacts (8 Å, |Δi|>4): 106; chains: 1; bounding box: 39×21×46 Å